Protein AF-A0A316SB29-F1 (afdb_monomer_lite)

Sequence (148 aa):
MVAFRDELINFRDVRRKVSSLDQLFKKCPTCGRERRIPDMADYPFKLRAGSSVVFFCRESCMRKYIAAHPECEKHEPRSKRQTWSEARYKEVALRRARKAKEYIKLQHEGMTTVAIGKMFKITTSAVNKAIERYFEDIALGKIKEEEV

Foldseek 3Di:
DDDDDDDDPPPPDDPDDPPPPVNQWAAAPQPRDIDGDPDPVPQPAWFDDDPDIHGHPDPVSSVVVCVVPVVRVPPDPPVPPDPDPLVVVLVVLLVLLVVLVVLVVVVVVVDDLCRVCVVVVHDSVVNVVSNVVNVVCVVVVSDPPVSD

Secondary structure (DSSP, 8-state):
------------S-------GGGTEEE-TTT--EEE-S-SSS-SSEEEETTEEEE-SSHHHHHHHHHH-GGGTT---GGGS----HHHHHHHHHHHHHHHHHHHHHHHTT--HHHHHHHTT--HHHHHHHHHHHHHHHHTTSS-GGG-

Radius of gyration: 26.35 Å; chains: 1; bounding box: 56×45×67 Å

Structure (mmCIF, N/CA/C/O backbone):
data_AF-A0A316SB29-F1
#
_entry.id   AF-A0A316SB29-F1
#
loop_
_atom_site.group_PDB
_atom_site.id
_atom_site.type_symbol
_atom_site.label_atom_id
_atom_site.label_alt_id
_atom_site.label_comp_id
_atom_site.label_asym_id
_atom_site.label_entity_id
_atom_site.label_seq_id
_atom_site.pdbx_PDB_ins_code
_atom_site.Cartn_x
_atom_site.Cartn_y
_atom_site.Cartn_z
_atom_site.occupancy
_atom_site.B_iso_or_equiv
_atom_site.auth_seq_id
_atom_site.auth_comp_id
_atom_site.auth_asym_id
_atom_site.auth_atom_id
_atom_site.pdbx_PDB_model_num
ATOM 1 N N . MET A 1 1 ? -37.781 28.292 -38.299 1.00 41.47 1 MET A N 1
ATOM 2 C CA . MET A 1 1 ? -38.446 27.179 -37.579 1.00 41.47 1 MET A CA 1
ATOM 3 C C . MET A 1 1 ? -37.429 26.054 -37.503 1.00 41.47 1 MET A C 1
ATOM 5 O O . MET A 1 1 ? -36.829 25.775 -38.523 1.00 41.47 1 MET A O 1
ATOM 9 N N . VAL A 1 2 ? -37.086 25.463 -36.364 1.00 32.84 2 VAL A N 1
ATOM 10 C CA . VAL A 1 2 ? -37.941 25.021 -35.258 1.00 32.84 2 VAL A CA 1
ATOM 11 C C . VAL A 1 2 ? -37.196 25.231 -33.935 1.00 32.84 2 VAL A C 1
ATOM 13 O O . VAL A 1 2 ? -36.030 24.872 -33.810 1.00 32.84 2 VAL A O 1
ATOM 16 N N . ALA A 1 3 ? -37.883 25.835 -32.968 1.00 36.31 3 ALA A N 1
ATOM 17 C CA . ALA A 1 3 ? -37.467 25.876 -31.577 1.00 36.31 3 ALA A CA 1
ATOM 18 C C . ALA A 1 3 ? -37.684 24.490 -30.957 1.00 36.31 3 ALA A C 1
ATOM 20 O O . ALA A 1 3 ? -38.808 23.991 -30.988 1.00 36.31 3 ALA A O 1
ATOM 21 N N . PHE A 1 4 ? -36.645 23.892 -30.376 1.00 34.59 4 PHE A N 1
ATOM 22 C CA . PHE A 1 4 ? -36.824 22.782 -29.446 1.00 34.59 4 PHE A CA 1
ATOM 23 C C . PHE A 1 4 ? -36.683 23.317 -28.026 1.00 34.59 4 PHE A C 1
ATOM 25 O O . PHE A 1 4 ? -35.605 23.706 -27.582 1.00 34.59 4 PHE A O 1
ATOM 32 N N . ARG A 1 5 ? -37.858 23.419 -27.400 1.00 36.75 5 ARG A N 1
ATOM 33 C CA . ARG A 1 5 ? -38.096 23.692 -25.988 1.00 36.75 5 ARG A CA 1
ATOM 34 C C . ARG A 1 5 ? -37.418 22.650 -25.109 1.00 36.75 5 ARG A C 1
ATOM 36 O O . ARG A 1 5 ? -37.292 21.489 -25.486 1.00 36.75 5 ARG A O 1
ATOM 43 N N . ASP A 1 6 ? -37.081 23.129 -23.923 1.00 37.75 6 ASP A N 1
ATOM 44 C CA . ASP A 1 6 ? -36.718 22.408 -22.716 1.00 37.75 6 ASP A CA 1
ATOM 45 C C . ASP A 1 6 ? -37.335 21.011 -22.583 1.00 37.75 6 ASP A C 1
ATOM 47 O O . ASP A 1 6 ? -38.541 20.862 -22.390 1.00 37.75 6 ASP A O 1
ATOM 51 N N . GLU A 1 7 ? -36.469 20.003 -22.519 1.00 36.38 7 GLU A N 1
ATOM 52 C CA . GLU A 1 7 ? -36.685 18.879 -21.619 1.00 36.38 7 GLU A CA 1
ATOM 53 C C . GLU A 1 7 ? -35.553 18.881 -20.591 1.00 36.38 7 GLU A C 1
ATOM 55 O O . GLU A 1 7 ? -34.388 18.599 -20.873 1.00 36.38 7 GLU A O 1
ATOM 60 N N . LEU A 1 8 ? -35.931 19.285 -19.380 1.00 43.44 8 LEU A N 1
ATOM 61 C CA . LEU A 1 8 ? -35.161 19.200 -18.152 1.00 43.44 8 LEU A CA 1
ATOM 62 C C . LEU A 1 8 ? -34.585 17.791 -17.965 1.00 43.44 8 LEU A C 1
ATOM 64 O O . LEU A 1 8 ? -35.234 16.915 -17.396 1.00 43.44 8 LEU A O 1
ATOM 68 N N . ILE A 1 9 ? -33.318 17.595 -18.323 1.00 40.59 9 ILE A N 1
ATOM 69 C CA . ILE A 1 9 ? -32.515 16.561 -17.675 1.00 40.59 9 ILE A CA 1
ATOM 70 C C . ILE A 1 9 ? -31.910 17.206 -16.434 1.00 40.59 9 ILE A C 1
ATOM 72 O O . ILE A 1 9 ? -30.881 17.881 -16.480 1.00 40.59 9 ILE A O 1
ATOM 76 N N . ASN A 1 10 ? -32.589 17.005 -15.305 1.00 34.72 10 ASN A N 1
ATOM 77 C CA . ASN A 1 10 ? -32.031 17.226 -13.979 1.00 34.72 10 ASN A CA 1
ATOM 78 C C . ASN A 1 10 ? -30.798 16.322 -13.806 1.00 34.72 10 ASN A C 1
ATOM 80 O O . ASN A 1 10 ? -30.897 15.208 -13.298 1.00 34.72 10 ASN A O 1
ATOM 84 N N . PHE A 1 11 ? -29.621 16.803 -14.209 1.00 37.66 11 PHE A N 1
ATOM 85 C CA . PHE A 1 11 ? -28.332 16.190 -13.889 1.00 37.66 11 PHE A CA 1
ATOM 86 C C . PHE A 1 11 ? -27.975 16.456 -12.418 1.00 37.66 11 PHE A C 1
ATOM 88 O O . PHE A 1 11 ? -26.977 17.103 -12.099 1.00 37.66 11 PHE A O 1
ATOM 95 N N . ARG A 1 12 ? -28.794 15.951 -11.493 1.00 36.28 12 ARG A N 1
ATOM 96 C CA . ARG A 1 12 ? -28.322 15.650 -10.141 1.00 36.28 12 ARG A CA 1
ATOM 97 C C . ARG A 1 12 ? -27.596 14.305 -10.227 1.00 36.28 12 ARG A C 1
ATOM 99 O O . ARG A 1 12 ? -28.178 13.307 -10.626 1.00 36.28 12 ARG A O 1
ATOM 106 N N . ASP A 1 13 ? -26.305 14.337 -9.906 1.00 37.81 13 ASP A N 1
ATOM 107 C CA . ASP A 1 13 ? -25.414 13.186 -9.699 1.00 37.81 13 ASP A CA 1
ATOM 108 C C . ASP A 1 13 ? -24.795 12.478 -10.908 1.00 37.81 13 ASP A C 1
ATOM 110 O O . ASP A 1 13 ? -24.705 11.254 -10.970 1.00 37.81 13 ASP A O 1
ATOM 114 N N . VAL A 1 14 ? -24.165 13.247 -11.800 1.00 39.34 14 VAL A N 1
ATOM 115 C CA . VAL A 1 14 ? -23.081 12.695 -12.624 1.00 39.34 14 VAL A CA 1
ATOM 116 C C . VAL A 1 14 ? -21.821 13.543 -12.461 1.00 39.34 14 VAL A C 1
ATOM 118 O O . VAL A 1 14 ? -21.515 14.410 -13.272 1.00 39.34 14 VAL A O 1
ATOM 121 N N . ARG A 1 15 ? -21.021 13.246 -11.426 1.00 35.47 15 ARG A N 1
ATOM 122 C CA . ARG A 1 15 ? -19.600 13.648 -11.341 1.00 35.47 15 ARG A CA 1
ATOM 123 C C . ARG A 1 15 ? -18.758 12.926 -12.411 1.00 35.47 15 ARG A C 1
ATOM 125 O O . ARG A 1 15 ? -17.744 12.304 -12.095 1.00 35.47 15 ARG A O 1
ATOM 132 N N . ARG A 1 16 ? -19.150 12.959 -13.687 1.00 44.28 16 ARG A N 1
ATOM 133 C CA . ARG A 1 16 ? -18.247 12.557 -14.772 1.00 44.28 16 ARG A CA 1
ATOM 134 C C . ARG A 1 16 ? -17.347 13.749 -15.044 1.00 44.28 16 ARG A C 1
ATOM 136 O O . ARG A 1 16 ? -17.807 14.790 -15.498 1.00 44.28 16 ARG A O 1
ATOM 143 N N . LYS A 1 17 ? -16.058 13.588 -14.730 1.00 42.72 17 LYS A N 1
ATOM 144 C CA . LYS A 1 17 ? -14.998 14.445 -15.265 1.00 42.72 17 LYS A CA 1
ATOM 145 C C . LYS A 1 17 ? -15.273 14.591 -16.757 1.00 42.72 17 LYS A C 1
ATOM 147 O O . LYS A 1 17 ? -15.325 13.580 -17.451 1.00 42.72 17 LYS A O 1
ATOM 152 N N . VAL A 1 18 ? -15.491 15.816 -17.219 1.00 43.81 18 VAL A N 1
ATOM 153 C CA . VAL A 1 18 ? -15.545 16.124 -18.645 1.00 43.81 18 VAL A CA 1
ATOM 154 C C . VAL A 1 18 ? -14.182 15.720 -19.203 1.00 43.81 18 VAL A C 1
ATOM 156 O O . VAL A 1 18 ? -13.195 16.432 -19.032 1.00 43.81 18 VAL A O 1
ATOM 159 N N . SER A 1 19 ? -14.081 14.515 -19.762 1.00 45.62 19 SER A N 1
ATOM 160 C CA . SER A 1 19 ? -12.923 14.115 -20.548 1.00 45.62 19 SER A CA 1
ATOM 161 C C . SER A 1 19 ? -12.975 14.999 -21.782 1.00 45.62 19 SER A C 1
ATOM 163 O O . SER A 1 19 ? -13.808 14.769 -22.658 1.00 45.62 19 SER A O 1
ATOM 165 N N . SER A 1 20 ? -12.173 16.065 -21.825 1.00 51.16 20 SER A N 1
ATOM 166 C CA . SER A 1 20 ? -12.057 16.862 -23.045 1.00 51.16 20 SER A CA 1
ATOM 167 C C . SER A 1 20 ? -11.738 15.915 -24.205 1.00 51.16 20 SER A C 1
ATOM 169 O O . SER A 1 20 ? -10.990 14.949 -24.032 1.00 51.16 20 SER A O 1
ATOM 171 N N . LEU A 1 21 ? -12.336 16.136 -25.378 1.00 50.03 21 LEU A N 1
ATOM 172 C CA . LEU A 1 21 ? -12.133 15.274 -26.552 1.00 50.03 21 LEU A CA 1
ATOM 173 C C . LEU A 1 21 ? -10.635 15.135 -26.905 1.00 50.03 21 LEU A C 1
ATOM 175 O O . LEU A 1 21 ? -10.211 14.072 -27.357 1.00 50.03 21 LEU A O 1
ATOM 179 N N . ASP A 1 22 ? -9.821 16.139 -26.563 1.00 51.22 22 ASP A N 1
ATOM 180 C CA . ASP A 1 22 ? -8.352 16.137 -26.663 1.00 51.22 22 ASP A CA 1
ATOM 181 C C . ASP A 1 22 ? -7.661 15.040 -25.838 1.00 51.22 22 ASP A C 1
ATOM 183 O O . ASP A 1 22 ? -6.542 14.613 -26.132 1.00 51.22 22 ASP A O 1
ATOM 187 N N . GLN A 1 23 ? -8.304 14.537 -24.783 1.00 56.09 23 GLN A N 1
ATOM 188 C CA . GLN A 1 23 ? -7.751 13.431 -24.009 1.00 56.09 23 GLN A CA 1
ATOM 189 C C . GLN A 1 23 ? -7.847 12.106 -24.767 1.00 56.09 23 GLN A C 1
ATOM 191 O O . GLN A 1 23 ? -7.007 11.243 -24.534 1.00 56.09 23 GLN A O 1
ATOM 196 N N . LEU A 1 24 ? -8.793 11.949 -25.696 1.00 62.72 24 LEU A N 1
ATOM 197 C CA . LEU A 1 24 ? -9.036 10.684 -26.390 1.00 62.72 24 LEU A CA 1
ATOM 198 C C . LEU A 1 24 ? -8.071 10.438 -27.551 1.00 62.72 24 LEU A C 1
ATOM 200 O O . LEU A 1 24 ? -7.756 9.281 -27.827 1.00 62.72 24 LEU A O 1
ATOM 204 N N . PHE A 1 25 ? -7.596 11.490 -28.219 1.00 72.50 25 PHE A N 1
ATOM 205 C CA . PHE A 1 25 ? -6.697 11.365 -29.365 1.00 72.50 25 PHE A CA 1
ATOM 206 C C . PHE A 1 25 ? -5.242 11.515 -28.929 1.00 72.50 25 PHE A C 1
ATOM 208 O O . PHE A 1 25 ? -4.838 12.525 -28.355 1.00 72.50 25 PHE A O 1
ATOM 215 N N . LYS A 1 26 ? -4.438 10.481 -29.182 1.00 82.19 26 LYS A N 1
ATOM 216 C CA . LYS A 1 26 ? -3.000 10.482 -28.906 1.00 82.19 26 LYS A CA 1
ATOM 217 C C . LYS A 1 26 ? -2.228 10.346 -30.205 1.00 82.19 26 LYS A C 1
ATOM 219 O O . LYS A 1 26 ? -2.482 9.440 -31.002 1.00 82.19 26 LYS A O 1
ATOM 224 N N . LYS A 1 27 ? -1.274 11.254 -30.400 1.00 85.19 27 LYS A N 1
ATOM 225 C CA . LYS A 1 27 ? -0.374 11.272 -31.550 1.00 85.19 27 LYS A CA 1
ATOM 226 C C . LYS A 1 27 ? 0.869 10.448 -31.249 1.00 85.19 27 LYS A C 1
ATOM 228 O O . LYS A 1 27 ? 1.514 10.645 -30.222 1.00 85.19 27 LYS A O 1
ATOM 233 N N . CYS A 1 28 ? 1.211 9.531 -32.147 1.00 86.94 28 CYS A N 1
ATOM 234 C CA . CYS A 1 28 ? 2.454 8.781 -32.040 1.00 86.94 28 CYS A CA 1
ATOM 235 C C . CYS A 1 28 ? 3.641 9.682 -32.420 1.00 86.94 28 CYS A C 1
ATOM 237 O O . CYS A 1 28 ? 3.660 10.175 -33.549 1.00 86.94 28 CYS A O 1
ATOM 239 N N . PRO A 1 29 ? 4.658 9.852 -31.557 1.00 84.69 29 PRO A N 1
ATOM 240 C CA . PRO A 1 29 ? 5.793 10.737 -31.844 1.00 84.69 29 PRO A CA 1
ATOM 241 C C . PRO A 1 29 ? 6.670 10.223 -32.994 1.00 84.69 29 PRO A C 1
ATOM 243 O O . PRO A 1 29 ? 7.317 11.007 -33.669 1.00 84.69 29 PRO A O 1
ATOM 246 N N . THR A 1 30 ? 6.676 8.911 -33.250 1.00 86.75 30 THR A N 1
ATOM 247 C CA . THR A 1 30 ? 7.540 8.297 -34.268 1.00 86.75 30 THR A CA 1
ATOM 248 C C . THR A 1 30 ? 6.943 8.354 -35.671 1.00 86.75 30 THR A C 1
ATOM 250 O O . THR A 1 30 ? 7.668 8.511 -36.643 1.00 86.75 30 THR A O 1
ATOM 253 N N . CYS A 1 31 ? 5.627 8.156 -35.802 1.00 86.75 31 CYS A N 1
ATOM 254 C CA . CYS A 1 31 ? 4.965 8.058 -37.111 1.00 86.75 31 CYS A CA 1
ATOM 255 C C . CYS A 1 31 ? 3.926 9.154 -37.367 1.00 86.75 31 CYS A C 1
ATOM 257 O O . CYS A 1 31 ? 3.281 9.139 -38.411 1.00 86.75 31 CYS A O 1
ATOM 259 N N . GLY A 1 32 ? 3.700 10.055 -36.407 1.00 84.25 32 GLY A N 1
ATOM 260 C CA . GLY A 1 32 ? 2.780 11.187 -36.525 1.00 84.25 32 GLY A CA 1
ATOM 261 C C . GLY A 1 32 ? 1.292 10.831 -36.580 1.00 84.25 32 GLY A C 1
ATOM 262 O O . GLY A 1 32 ? 0.467 11.738 -36.580 1.00 84.25 32 GLY A O 1
ATOM 263 N N . ARG A 1 33 ? 0.919 9.544 -36.611 1.00 85.00 33 ARG A N 1
ATOM 264 C CA . ARG A 1 33 ? -0.488 9.120 -36.680 1.00 85.00 33 ARG A CA 1
ATOM 265 C C . ARG A 1 33 ? -1.203 9.350 -35.355 1.00 85.00 33 ARG A C 1
ATOM 267 O O . ARG A 1 33 ? -0.694 8.966 -34.300 1.00 85.00 33 ARG A O 1
ATOM 274 N N . GLU A 1 34 ? -2.405 9.901 -35.441 1.00 84.38 34 GLU A N 1
ATOM 275 C CA . GLU A 1 34 ? -3.318 10.071 -34.316 1.00 84.38 34 GLU A CA 1
ATOM 276 C C . GLU A 1 34 ? -4.246 8.867 -34.195 1.00 84.38 34 GLU A C 1
ATOM 278 O O . GLU A 1 34 ? -4.729 8.317 -35.188 1.00 84.38 34 GLU A O 1
ATOM 283 N N . ARG A 1 35 ? -4.459 8.414 -32.961 1.00 78.56 35 ARG A N 1
ATOM 284 C CA . ARG A 1 35 ? -5.378 7.320 -32.655 1.00 78.56 35 ARG A CA 1
ATOM 285 C C . ARG A 1 35 ? -6.195 7.637 -31.426 1.00 78.56 35 ARG A C 1
ATOM 287 O O . ARG A 1 35 ? -5.709 8.258 -30.483 1.00 78.56 35 ARG A O 1
ATOM 294 N N . ARG A 1 36 ? -7.425 7.134 -31.436 1.00 80.12 36 ARG A N 1
ATOM 295 C CA . ARG A 1 36 ? -8.286 7.149 -30.266 1.00 80.12 36 ARG A CA 1
ATOM 296 C C . ARG A 1 36 ? -7.842 6.052 -29.300 1.00 80.12 36 ARG A C 1
ATOM 298 O O . ARG A 1 36 ? -7.846 4.881 -29.671 1.00 80.12 36 ARG A O 1
ATOM 305 N N . ILE A 1 37 ? -7.467 6.430 -28.083 1.00 78.81 37 ILE A N 1
ATOM 306 C CA . ILE A 1 37 ? -7.127 5.504 -26.997 1.00 78.81 37 ILE A CA 1
ATOM 307 C C . ILE A 1 37 ? -8.210 5.659 -25.923 1.00 78.81 37 ILE A C 1
ATOM 309 O O . ILE A 1 37 ? -8.131 6.590 -25.122 1.00 78.81 37 ILE A O 1
ATOM 313 N N . PRO A 1 38 ? -9.263 4.817 -25.949 1.00 67.31 38 PRO A N 1
ATOM 314 C CA . PRO A 1 38 ? -10.388 4.937 -25.023 1.00 67.31 38 PRO A CA 1
ATOM 315 C C . PRO A 1 38 ? -9.986 4.606 -23.581 1.00 67.31 38 PRO A C 1
ATOM 317 O O . PRO A 1 38 ? -10.471 5.261 -22.665 1.00 67.31 38 PRO A O 1
ATOM 320 N N . ASP A 1 39 ? -9.059 3.660 -23.395 1.00 76.56 39 ASP A N 1
ATOM 321 C CA . ASP A 1 39 ? -8.478 3.330 -22.095 1.00 76.56 39 ASP A CA 1
ATOM 322 C C . ASP A 1 39 ? -6.954 3.510 -22.116 1.00 76.56 39 ASP A C 1
ATOM 324 O O . ASP A 1 39 ? -6.218 2.783 -22.787 1.00 76.56 39 ASP A O 1
ATOM 328 N N . MET A 1 40 ? -6.466 4.513 -21.385 1.00 73.81 40 MET A N 1
ATOM 329 C CA . MET A 1 40 ? -5.031 4.780 -21.265 1.00 73.81 40 MET A CA 1
ATOM 330 C C . MET A 1 40 ? -4.328 3.828 -20.293 1.00 73.81 40 MET A C 1
ATOM 332 O O . MET A 1 40 ? -3.103 3.690 -20.374 1.00 73.81 40 MET A O 1
ATOM 336 N N . ALA A 1 41 ? -5.047 3.219 -19.347 1.00 72.75 41 ALA A N 1
ATOM 337 C CA . ALA A 1 41 ? -4.486 2.324 -18.341 1.00 72.75 41 ALA A CA 1
ATOM 338 C C . ALA A 1 41 ? -4.100 0.973 -18.957 1.00 72.75 41 ALA A C 1
ATOM 340 O O . ALA A 1 41 ? -2.996 0.497 -18.685 1.00 72.75 41 ALA A O 1
ATOM 341 N N . ASP A 1 42 ? -4.909 0.470 -19.885 1.00 71.75 42 ASP A N 1
ATOM 342 C CA . ASP A 1 42 ? -4.698 -0.841 -20.512 1.00 71.75 42 ASP A CA 1
ATOM 343 C C . ASP A 1 42 ? -4.008 -0.781 -21.881 1.00 71.75 42 ASP A C 1
ATOM 345 O O . ASP A 1 42 ? -3.708 -1.809 -22.486 1.00 71.75 42 ASP A O 1
ATOM 349 N N . TYR A 1 43 ? -3.695 0.418 -22.385 1.00 80.44 43 TYR A N 1
ATOM 350 C CA . TYR A 1 43 ? -3.017 0.541 -23.673 1.00 80.44 43 TYR A CA 1
ATOM 351 C C . TYR A 1 43 ? -1.589 -0.045 -23.634 1.00 80.44 43 TYR A C 1
ATOM 353 O O . TYR A 1 43 ? -0.759 0.446 -22.858 1.00 80.44 43 TYR A O 1
ATOM 361 N N . PRO A 1 44 ? -1.257 -1.028 -24.497 1.00 76.62 44 PRO A N 1
ATOM 362 C CA . PRO A 1 44 ? -0.004 -1.781 -24.400 1.00 76.62 44 PRO A CA 1
ATOM 363 C C . PRO A 1 44 ? 1.217 -0.997 -24.892 1.00 76.62 44 PRO A C 1
ATOM 365 O O . PRO A 1 44 ? 2.328 -1.210 -24.418 1.00 76.62 44 PRO A O 1
ATOM 368 N N . PHE A 1 45 ? 1.035 -0.062 -25.830 1.00 85.38 45 PHE A N 1
ATOM 369 C CA . PHE A 1 45 ? 2.141 0.659 -26.465 1.00 85.38 45 PHE A CA 1
ATOM 370 C C . PHE A 1 45 ? 2.300 2.064 -25.879 1.00 85.38 45 PHE A C 1
ATOM 372 O O . PHE A 1 45 ? 2.150 3.065 -26.581 1.00 85.38 45 PHE A O 1
ATOM 379 N N . LYS A 1 46 ? 2.575 2.157 -24.578 1.00 84.69 46 LYS A N 1
ATOM 380 C CA . LYS A 1 46 ? 2.843 3.428 -23.889 1.00 84.69 46 LYS A CA 1
ATOM 381 C C . LYS A 1 46 ? 4.173 3.384 -23.144 1.00 84.69 46 LYS A C 1
ATOM 383 O O . LYS A 1 46 ? 4.544 2.357 -22.588 1.00 84.69 46 LYS A O 1
ATOM 388 N N . LEU A 1 47 ? 4.859 4.519 -23.096 1.00 83.06 47 LEU A N 1
ATOM 389 C CA . LEU A 1 47 ? 6.113 4.706 -22.368 1.00 83.06 47 LEU A CA 1
ATOM 390 C C . LEU A 1 47 ? 6.000 5.956 -21.502 1.00 83.06 47 LEU A C 1
ATOM 392 O O . LEU A 1 47 ? 5.409 6.954 -21.915 1.00 83.06 47 LEU A O 1
ATOM 396 N N . ARG A 1 48 ? 6.566 5.924 -20.297 1.00 77.38 48 ARG A N 1
ATOM 397 C CA . ARG A 1 48 ? 6.696 7.127 -19.472 1.00 77.38 48 ARG A CA 1
ATOM 398 C C . ARG A 1 48 ? 8.024 7.802 -19.806 1.00 77.38 48 ARG A C 1
ATOM 400 O O . ARG A 1 48 ? 9.061 7.171 -19.670 1.00 77.38 48 ARG A O 1
ATOM 407 N N . ALA A 1 49 ? 7.969 9.066 -20.208 1.00 75.81 49 ALA A N 1
ATOM 408 C CA . ALA A 1 49 ? 9.124 9.928 -20.425 1.00 75.81 49 ALA A CA 1
ATOM 409 C C . ALA A 1 49 ? 9.055 11.068 -19.395 1.00 75.81 49 ALA A C 1
ATOM 411 O O . ALA A 1 49 ? 8.300 12.032 -19.558 1.00 75.81 49 ALA A O 1
ATOM 412 N N . GLY A 1 50 ? 9.754 10.912 -18.266 1.00 72.94 50 GLY A N 1
ATOM 413 C CA . GLY A 1 50 ? 9.685 11.857 -17.149 1.00 72.94 50 GLY A CA 1
ATOM 414 C C . GLY A 1 50 ? 8.285 11.940 -16.522 1.00 72.94 50 GLY A C 1
ATOM 415 O O . GLY A 1 50 ? 7.763 10.954 -15.994 1.00 72.94 50 GLY A O 1
ATOM 416 N N . SER A 1 51 ? 7.677 13.131 -16.558 1.00 71.19 51 SER A N 1
ATOM 417 C CA . SER A 1 51 ? 6.320 13.390 -16.046 1.00 71.19 51 SER A CA 1
ATOM 418 C C . SER A 1 51 ? 5.208 13.043 -17.043 1.00 71.19 51 SER A C 1
ATOM 420 O O . SER A 1 51 ? 4.046 12.946 -16.644 1.00 71.19 51 SER A O 1
ATOM 422 N N . SER A 1 52 ? 5.548 12.822 -18.316 1.00 76.94 52 SER A N 1
ATOM 423 C CA . SER A 1 52 ? 4.585 12.618 -19.401 1.00 76.94 52 SER A CA 1
ATOM 424 C C . SER A 1 52 ? 4.504 11.154 -19.835 1.00 76.94 52 SER A C 1
ATOM 426 O O . SER A 1 52 ? 5.471 10.396 -19.736 1.00 76.94 52 SER A O 1
ATOM 428 N N . VAL A 1 53 ? 3.330 10.737 -20.317 1.00 82.12 53 VAL A N 1
ATOM 429 C CA . VAL A 1 53 ? 3.121 9.414 -20.926 1.00 82.12 53 VAL A CA 1
ATOM 430 C C . VAL A 1 53 ? 2.978 9.590 -22.429 1.00 82.12 53 VAL A C 1
ATOM 432 O O . VAL A 1 53 ? 2.108 10.321 -22.900 1.00 82.12 53 VAL A O 1
ATOM 435 N N . VAL A 1 54 ? 3.841 8.905 -23.164 1.00 85.75 54 VAL A N 1
ATOM 436 C CA . VAL A 1 54 ? 3.912 8.914 -24.619 1.00 85.75 54 VAL A CA 1
ATOM 437 C C . VAL A 1 54 ? 3.258 7.640 -25.141 1.00 85.75 54 VAL A C 1
ATOM 439 O O . VAL A 1 54 ? 3.523 6.549 -24.636 1.00 85.75 54 VAL A O 1
ATOM 442 N N . PHE A 1 55 ? 2.398 7.771 -26.148 1.00 87.31 55 PHE A N 1
ATOM 443 C CA . PHE A 1 55 ? 1.650 6.655 -26.726 1.00 87.31 55 PHE A CA 1
ATOM 444 C C . PHE A 1 55 ? 2.134 6.373 -28.148 1.00 87.31 55 PHE A C 1
ATOM 446 O O . PHE A 1 55 ? 2.361 7.290 -28.937 1.00 87.31 55 PHE A O 1
ATOM 453 N N . PHE A 1 56 ? 2.265 5.097 -28.498 1.00 88.00 56 PHE A N 1
ATOM 454 C CA . PHE A 1 56 ? 2.777 4.654 -29.790 1.00 88.00 56 PHE A CA 1
ATOM 455 C C . PHE A 1 56 ? 1.719 3.901 -30.577 1.00 88.00 56 PHE A C 1
ATOM 457 O O . PHE A 1 56 ? 0.883 3.202 -30.022 1.00 88.00 56 PHE A O 1
ATOM 464 N N . CYS A 1 57 ? 1.773 4.011 -31.901 1.00 85.50 57 CYS A N 1
ATOM 465 C CA . CYS A 1 57 ? 0.841 3.320 -32.792 1.00 85.50 57 CYS A CA 1
ATOM 466 C C . CYS A 1 57 ? 1.090 1.800 -32.836 1.00 85.50 57 CYS A C 1
ATOM 468 O O . CYS A 1 57 ? 0.150 1.020 -32.982 1.00 85.50 57 CYS A O 1
ATOM 470 N N . ARG A 1 58 ? 2.365 1.396 -32.757 1.00 85.50 58 ARG A N 1
ATOM 471 C CA . ARG A 1 58 ? 2.850 0.014 -32.876 1.00 85.50 58 ARG A CA 1
ATOM 472 C C . ARG A 1 58 ? 4.113 -0.159 -32.040 1.00 85.50 58 ARG A C 1
ATOM 474 O O . ARG A 1 58 ? 4.838 0.813 -31.816 1.00 85.50 58 ARG A O 1
ATOM 481 N N . GLU A 1 59 ? 4.435 -1.398 -31.697 1.00 82.56 59 GLU A N 1
ATOM 482 C CA . GLU A 1 59 ? 5.661 -1.748 -30.973 1.00 82.56 59 GLU A CA 1
ATOM 483 C C . GLU A 1 59 ? 6.937 -1.272 -31.690 1.00 82.56 59 GLU A C 1
ATOM 485 O O . GLU A 1 59 ? 7.846 -0.734 -31.064 1.00 82.56 59 GLU A O 1
ATOM 490 N N . SER A 1 60 ? 6.986 -1.361 -33.023 1.00 87.06 60 SER A N 1
ATOM 491 C CA . SER A 1 60 ? 8.135 -0.882 -33.804 1.00 87.06 60 SER A CA 1
ATOM 492 C C . SER A 1 60 ? 8.387 0.623 -33.652 1.00 87.06 60 SER A C 1
ATOM 494 O O . SER A 1 60 ? 9.535 1.060 -33.694 1.00 87.06 60 SER A O 1
ATOM 496 N N . CYS A 1 61 ? 7.336 1.423 -33.440 1.00 86.12 61 CYS A N 1
ATOM 497 C CA . CYS A 1 61 ? 7.469 2.856 -33.174 1.00 86.12 61 CYS A CA 1
ATOM 498 C C . CYS A 1 61 ? 8.051 3.101 -31.779 1.00 86.12 61 CYS A C 1
ATOM 500 O O . CYS A 1 61 ? 8.940 3.931 -31.623 1.00 86.12 61 CYS A O 1
ATOM 502 N N . MET A 1 62 ? 7.585 2.333 -30.791 1.00 85.50 62 MET A N 1
ATOM 503 C CA . MET A 1 62 ? 8.087 2.386 -29.420 1.00 85.50 62 MET A CA 1
ATOM 504 C C . MET A 1 62 ? 9.573 2.014 -29.352 1.00 85.50 62 MET A C 1
ATOM 506 O O . MET A 1 62 ? 10.352 2.762 -28.775 1.00 85.50 62 MET A O 1
ATOM 510 N N . ARG A 1 63 ? 9.996 0.926 -30.012 1.00 84.19 63 ARG A N 1
ATOM 511 C CA . ARG A 1 63 ? 11.412 0.508 -30.054 1.00 84.19 63 ARG A CA 1
ATOM 512 C C . ARG A 1 63 ? 12.315 1.562 -30.702 1.00 84.19 63 ARG A C 1
ATOM 514 O O . ARG A 1 63 ? 13.363 1.879 -30.153 1.00 84.19 63 ARG A O 1
ATOM 521 N N . LYS A 1 64 ? 11.887 2.154 -31.827 1.00 87.69 64 LYS A N 1
ATOM 522 C CA . LYS A 1 64 ? 12.614 3.262 -32.478 1.00 87.69 64 LYS A CA 1
ATOM 523 C C . LYS A 1 64 ? 12.735 4.484 -31.569 1.00 87.69 64 LYS A C 1
ATOM 525 O O . LYS A 1 64 ? 13.773 5.131 -31.558 1.00 87.69 64 LYS A O 1
ATOM 530 N N . TYR A 1 65 ? 11.680 4.790 -30.818 1.00 86.31 65 TYR A N 1
ATOM 531 C CA . TYR A 1 65 ? 11.679 5.909 -29.884 1.00 86.31 65 TYR A CA 1
ATOM 532 C C . TYR A 1 65 ? 12.615 5.669 -28.696 1.00 86.31 65 TYR A C 1
ATOM 534 O O . TYR A 1 65 ? 13.364 6.566 -28.342 1.00 86.31 65 TYR A O 1
ATOM 542 N N . ILE A 1 66 ? 12.627 4.461 -28.123 1.00 84.69 66 ILE A N 1
ATOM 543 C CA . ILE A 1 66 ? 13.551 4.091 -27.037 1.00 84.69 66 ILE A CA 1
ATOM 544 C C . ILE A 1 66 ? 15.006 4.155 -27.514 1.00 84.69 66 ILE A C 1
ATOM 546 O O . ILE A 1 66 ? 15.843 4.718 -26.821 1.00 84.69 66 ILE A O 1
ATOM 550 N N . ALA A 1 67 ? 15.297 3.659 -28.721 1.00 84.88 67 ALA A N 1
ATOM 551 C CA . ALA A 1 67 ? 16.640 3.735 -29.298 1.00 84.88 67 ALA A CA 1
ATOM 552 C C . ALA A 1 67 ? 17.120 5.183 -29.521 1.00 84.88 67 ALA A C 1
ATOM 554 O O . ALA A 1 67 ? 18.310 5.456 -29.401 1.00 84.88 67 ALA A O 1
ATOM 555 N N . ALA A 1 68 ? 16.205 6.107 -29.838 1.00 85.06 68 ALA A N 1
ATOM 556 C CA . ALA A 1 68 ? 16.509 7.532 -29.985 1.00 85.06 68 ALA A CA 1
ATOM 557 C C . ALA A 1 68 ? 16.568 8.288 -28.642 1.00 85.06 68 ALA A C 1
ATOM 559 O O . ALA A 1 68 ? 17.218 9.326 -28.564 1.00 85.06 68 ALA A O 1
ATOM 560 N N . HIS A 1 69 ? 15.902 7.768 -27.606 1.00 81.69 69 HIS A N 1
ATOM 561 C CA . HIS A 1 69 ? 15.766 8.369 -26.277 1.00 81.69 69 HIS A CA 1
ATOM 562 C C . HIS A 1 69 ? 16.117 7.357 -25.169 1.00 81.69 69 HIS A C 1
ATOM 564 O O . HIS A 1 69 ? 15.225 6.916 -24.426 1.00 81.69 69 HIS A O 1
ATOM 570 N N . PRO A 1 70 ? 17.399 6.963 -25.035 1.00 75.50 70 PRO A N 1
ATOM 571 C CA . PRO A 1 70 ? 17.843 5.971 -24.050 1.00 75.50 70 PRO A CA 1
ATOM 572 C C . PRO A 1 70 ? 17.581 6.396 -22.592 1.00 75.50 70 PRO A C 1
ATOM 574 O O . PRO A 1 70 ? 17.483 5.558 -21.696 1.00 75.50 70 PRO A O 1
ATOM 577 N N . GLU A 1 71 ? 17.387 7.690 -22.325 1.00 71.81 71 GLU A N 1
ATOM 578 C CA . GLU A 1 71 ? 16.935 8.212 -21.032 1.00 71.81 71 GLU A CA 1
ATOM 579 C C . GLU A 1 71 ? 15.574 7.647 -20.588 1.00 71.81 71 GLU A C 1
ATOM 581 O O . GLU A 1 71 ? 15.309 7.546 -19.388 1.00 71.81 71 GLU A O 1
ATOM 586 N N . CYS A 1 72 ? 14.727 7.228 -21.534 1.00 68.69 72 CYS A N 1
ATOM 587 C CA . CYS A 1 72 ? 13.404 6.676 -21.251 1.00 68.69 72 CYS A CA 1
ATOM 588 C C . CYS A 1 72 ? 13.434 5.186 -20.864 1.00 68.69 72 CYS A C 1
ATOM 590 O O . CYS A 1 72 ? 12.471 4.695 -20.274 1.00 68.69 72 CYS A O 1
ATOM 592 N N . GLU A 1 73 ? 14.522 4.467 -21.160 1.00 62.22 73 GLU A N 1
ATOM 593 C CA . GLU A 1 73 ? 14.685 3.042 -20.830 1.00 62.22 73 GLU A CA 1
ATOM 594 C C . GLU A 1 73 ? 14.855 2.818 -19.316 1.00 62.22 73 GLU A C 1
ATOM 596 O O . GLU A 1 73 ? 14.444 1.796 -18.770 1.00 62.22 73 GLU A O 1
ATOM 601 N N . LYS A 1 74 ? 15.364 3.827 -18.596 1.00 56.56 74 LYS A N 1
ATOM 602 C CA . LYS A 1 74 ? 15.635 3.775 -17.148 1.00 56.56 74 LYS A CA 1
ATOM 603 C C . LYS A 1 74 ? 14.399 3.913 -16.253 1.00 56.56 74 LYS A C 1
ATOM 605 O O . LYS A 1 74 ? 14.526 3.920 -15.027 1.00 56.56 74 LYS A O 1
ATOM 610 N N . HIS A 1 75 ? 13.196 4.036 -16.812 1.00 50.72 75 HIS A N 1
ATOM 611 C CA . HIS A 1 75 ? 11.974 4.089 -16.013 1.00 50.72 75 HIS A CA 1
ATOM 612 C C . HIS A 1 75 ? 11.522 2.683 -15.609 1.00 50.72 75 HIS A C 1
ATOM 614 O O . HIS A 1 75 ? 10.536 2.153 -16.119 1.00 50.72 75 HIS A O 1
ATOM 620 N N . GLU A 1 76 ? 12.229 2.097 -14.639 1.00 49.09 76 GLU A N 1
ATOM 621 C CA . GLU A 1 76 ? 11.763 0.902 -13.940 1.00 49.09 76 GLU A CA 1
ATOM 622 C C . GLU A 1 76 ? 10.310 1.092 -13.464 1.00 49.09 76 GLU A C 1
ATOM 624 O O . GLU A 1 76 ? 9.938 2.172 -12.972 1.00 49.09 76 GLU A O 1
ATOM 629 N N . PRO A 1 77 ? 9.457 0.058 -13.582 1.00 45.09 77 PRO A N 1
ATOM 630 C CA . PRO A 1 77 ? 8.093 0.131 -13.097 1.00 45.09 77 PRO A CA 1
ATOM 631 C C . PRO A 1 77 ? 8.099 0.490 -11.609 1.00 45.09 77 PRO A C 1
ATOM 633 O O . PRO A 1 77 ? 8.771 -0.134 -10.788 1.00 45.09 77 PRO A O 1
ATOM 636 N N . ARG A 1 78 ? 7.296 1.497 -11.242 1.00 48.12 78 ARG A N 1
ATOM 637 C CA . ARG A 1 78 ? 7.166 2.006 -9.862 1.00 48.12 78 ARG A CA 1
ATOM 638 C C . ARG A 1 78 ? 6.791 0.907 -8.848 1.00 48.12 78 ARG A C 1
ATOM 640 O O . ARG A 1 78 ? 6.938 1.133 -7.652 1.00 48.12 78 ARG A O 1
ATOM 647 N N . SER A 1 79 ? 6.324 -0.254 -9.320 1.00 45.50 79 SER A N 1
ATOM 648 C CA . SER A 1 79 ? 5.978 -1.434 -8.524 1.00 45.50 79 SER A CA 1
ATOM 649 C C . SER A 1 79 ? 7.178 -2.217 -7.981 1.00 45.50 79 SER A C 1
ATOM 651 O O . SER A 1 79 ? 6.987 -2.999 -7.058 1.00 45.50 79 SER A O 1
ATOM 653 N N . LYS A 1 80 ? 8.405 -1.994 -8.475 1.00 46.09 80 LYS A N 1
ATOM 654 C CA . LYS A 1 80 ? 9.627 -2.611 -7.920 1.00 46.09 80 LYS A CA 1
ATOM 655 C C . LYS A 1 80 ? 10.401 -1.691 -6.971 1.00 46.09 80 LYS A C 1
ATOM 657 O O . LYS A 1 80 ? 11.576 -1.920 -6.697 1.00 46.09 80 LYS A O 1
ATOM 662 N N . ARG A 1 81 ? 9.770 -0.638 -6.433 1.00 46.81 81 ARG A N 1
ATOM 663 C CA . ARG A 1 81 ? 10.421 0.192 -5.411 1.00 46.81 81 ARG A CA 1
ATOM 664 C C . ARG A 1 81 ? 10.492 -0.564 -4.086 1.00 46.81 81 ARG A C 1
ATOM 666 O O . ARG A 1 81 ? 9.537 -0.577 -3.319 1.00 46.81 81 ARG A O 1
ATOM 673 N N . GLN A 1 82 ? 11.696 -1.089 -3.866 1.00 48.25 82 GLN A N 1
ATOM 674 C CA . GLN A 1 82 ? 12.246 -1.712 -2.670 1.00 48.25 82 GLN A CA 1
ATOM 675 C C . GLN A 1 82 ? 11.820 -3.167 -2.440 1.00 48.25 82 GLN A C 1
ATOM 677 O O . GLN A 1 82 ? 10.913 -3.451 -1.667 1.00 48.25 82 GLN A O 1
ATOM 682 N N . THR A 1 83 ? 12.572 -4.101 -3.026 1.00 52.81 83 THR A N 1
ATOM 683 C CA . THR A 1 83 ? 12.782 -5.422 -2.421 1.00 52.81 83 THR A CA 1
ATOM 684 C C . THR A 1 83 ? 13.546 -5.207 -1.115 1.00 52.81 83 THR A C 1
ATOM 686 O O . THR A 1 83 ? 14.777 -5.181 -1.091 1.00 52.81 83 THR A O 1
ATOM 689 N N . TRP A 1 84 ? 12.831 -4.929 -0.025 1.00 57.09 84 TRP A N 1
ATOM 690 C CA . TRP A 1 84 ? 13.445 -5.021 1.295 1.00 57.09 84 TRP A CA 1
ATOM 691 C C . TRP A 1 84 ? 13.915 -6.458 1.504 1.00 57.09 84 TRP A C 1
ATOM 693 O O . TRP A 1 84 ? 13.279 -7.397 1.029 1.00 57.09 84 TRP A O 1
ATOM 703 N N . SER A 1 85 ? 15.041 -6.631 2.194 1.00 65.75 85 SER A N 1
ATOM 704 C CA . SER A 1 85 ? 15.415 -7.958 2.671 1.00 65.75 85 SER A CA 1
ATOM 705 C C . SER A 1 85 ? 14.270 -8.518 3.518 1.00 65.75 85 SER A C 1
ATOM 707 O O . SER A 1 85 ? 13.575 -7.764 4.210 1.00 65.75 85 SER A O 1
ATOM 709 N N . GLU A 1 86 ? 14.069 -9.834 3.484 1.00 70.38 86 GLU A N 1
ATOM 710 C CA . GLU A 1 86 ? 13.052 -10.516 4.299 1.00 70.38 86 GLU A CA 1
ATOM 711 C C . GLU A 1 86 ? 13.155 -10.117 5.780 1.00 70.38 86 GLU A C 1
ATOM 713 O O . GLU A 1 86 ? 12.143 -9.877 6.439 1.00 70.38 86 GLU A O 1
ATOM 718 N N . ALA A 1 87 ? 14.382 -9.902 6.266 1.00 71.50 87 ALA A N 1
ATOM 719 C CA . ALA A 1 87 ? 14.669 -9.393 7.604 1.00 71.50 87 ALA A CA 1
ATOM 720 C C . ALA A 1 87 ? 13.993 -8.042 7.902 1.00 71.50 87 ALA A C 1
ATOM 722 O O . ALA A 1 87 ? 13.394 -7.862 8.963 1.00 71.50 87 ALA A O 1
ATOM 723 N N . ARG A 1 88 ? 14.028 -7.092 6.962 1.00 76.06 88 ARG A N 1
ATOM 724 C CA . ARG A 1 88 ? 13.414 -5.770 7.145 1.00 76.06 88 ARG A CA 1
ATOM 725 C C . ARG A 1 88 ? 11.890 -5.831 7.035 1.00 76.06 88 ARG A C 1
ATOM 727 O O . ARG A 1 88 ? 11.204 -5.097 7.747 1.00 76.06 88 ARG A O 1
ATOM 734 N N . TYR A 1 89 ? 11.341 -6.717 6.200 1.00 76.62 89 TYR A N 1
ATOM 735 C CA . TYR A 1 89 ? 9.899 -6.991 6.207 1.00 76.62 89 TYR A CA 1
ATOM 736 C C . TYR A 1 89 ? 9.445 -7.571 7.549 1.00 76.62 89 TYR A C 1
ATOM 738 O O . TYR A 1 89 ? 8.460 -7.078 8.106 1.00 76.62 89 TYR A O 1
ATOM 746 N N . LYS A 1 90 ? 10.193 -8.537 8.102 1.00 79.06 90 LYS A N 1
ATOM 747 C CA . LYS A 1 90 ? 9.923 -9.119 9.424 1.00 79.06 90 LYS A CA 1
ATOM 748 C C . LYS A 1 90 ? 9.989 -8.060 10.526 1.00 79.06 90 LYS A C 1
ATOM 750 O O . LYS A 1 90 ? 9.065 -7.959 11.326 1.00 79.06 90 LYS A O 1
ATOM 755 N N . GLU A 1 91 ? 11.004 -7.196 10.528 1.00 82.94 91 GLU A N 1
ATOM 756 C CA . GLU A 1 91 ? 11.129 -6.115 11.519 1.00 82.94 91 GLU A CA 1
ATOM 757 C C . GLU A 1 91 ? 9.931 -5.146 11.485 1.00 82.94 91 GLU A C 1
ATOM 759 O O . GLU A 1 91 ? 9.390 -4.746 12.522 1.00 82.94 91 GLU A O 1
ATOM 764 N N . VAL A 1 92 ? 9.478 -4.777 10.285 1.00 81.75 92 VAL A N 1
ATOM 765 C CA . VAL A 1 92 ? 8.331 -3.876 10.105 1.00 81.75 92 VAL A CA 1
ATOM 766 C C . VAL A 1 92 ? 7.028 -4.546 10.534 1.00 81.75 92 VAL A C 1
ATOM 768 O O . VAL A 1 92 ? 6.188 -3.883 11.149 1.00 81.75 92 VAL A O 1
ATOM 771 N N . ALA A 1 93 ? 6.867 -5.838 10.247 1.00 80.50 93 ALA A N 1
ATOM 772 C CA . ALA A 1 93 ? 5.732 -6.635 10.698 1.00 80.50 93 ALA A CA 1
ATOM 773 C C . ALA A 1 93 ? 5.693 -6.713 12.237 1.00 80.50 93 ALA A C 1
ATOM 775 O O . ALA A 1 93 ? 4.697 -6.316 12.841 1.00 80.50 93 ALA A O 1
ATOM 776 N N . LEU A 1 94 ? 6.816 -7.043 12.887 1.00 85.31 94 LEU A N 1
ATOM 777 C CA . LEU A 1 94 ? 6.950 -7.065 14.353 1.00 85.31 94 LEU A CA 1
ATOM 778 C C . LEU A 1 94 ? 6.653 -5.702 14.998 1.00 85.31 94 LEU A C 1
ATOM 780 O O . LEU A 1 94 ? 5.993 -5.610 16.033 1.00 85.31 94 LEU A O 1
ATOM 784 N N . ARG A 1 95 ? 7.113 -4.600 14.391 1.00 86.25 95 ARG A N 1
ATOM 785 C CA . ARG A 1 95 ? 6.825 -3.245 14.892 1.00 86.25 95 ARG A CA 1
ATOM 786 C C . ARG A 1 95 ? 5.331 -2.914 14.837 1.00 86.25 95 ARG A C 1
ATOM 788 O O . ARG A 1 95 ? 4.830 -2.226 15.724 1.00 86.25 95 ARG A O 1
ATOM 795 N N . ARG A 1 96 ? 4.627 -3.367 13.798 1.00 84.00 96 ARG A N 1
ATOM 796 C CA . ARG A 1 96 ? 3.171 -3.187 13.671 1.00 84.00 96 ARG A CA 1
ATOM 797 C C . ARG A 1 96 ? 2.420 -4.072 14.657 1.00 84.00 96 ARG A C 1
ATOM 799 O O . ARG A 1 96 ? 1.513 -3.573 15.314 1.00 84.00 96 ARG A O 1
ATOM 806 N N . ALA A 1 97 ? 2.846 -5.323 14.802 1.00 87.44 97 ALA A N 1
ATOM 807 C CA . ALA A 1 97 ? 2.251 -6.284 15.718 1.00 87.44 97 ALA A CA 1
ATOM 808 C C . ALA A 1 97 ? 2.293 -5.797 17.176 1.00 87.44 97 ALA A C 1
ATOM 810 O O . ALA A 1 97 ? 1.277 -5.847 17.861 1.00 87.44 97 ALA A O 1
ATOM 811 N N . ARG A 1 98 ? 3.411 -5.199 17.616 1.00 88.31 98 ARG A N 1
ATOM 812 C CA . ARG A 1 98 ? 3.520 -4.593 18.958 1.00 88.31 98 ARG A CA 1
ATOM 813 C C . ARG A 1 98 ? 2.469 -3.511 19.214 1.00 88.31 98 ARG A C 1
ATOM 815 O O . ARG A 1 98 ? 1.818 -3.517 20.252 1.00 88.31 98 ARG A O 1
ATOM 822 N N . LYS A 1 99 ? 2.249 -2.617 18.243 1.00 87.69 99 LYS A N 1
ATOM 823 C CA . LYS A 1 99 ? 1.208 -1.578 18.345 1.00 87.69 99 LYS A CA 1
ATOM 824 C C . LYS A 1 99 ? -0.200 -2.169 18.346 1.00 87.69 99 LYS A C 1
ATOM 826 O O . LYS A 1 99 ? -1.062 -1.695 19.074 1.00 87.69 99 LYS A O 1
ATOM 831 N N . ALA A 1 100 ? -0.436 -3.198 17.535 1.00 89.88 100 ALA A N 1
ATOM 832 C CA . ALA A 1 100 ? -1.727 -3.871 17.490 1.00 89.88 100 ALA A CA 1
ATOM 833 C C . ALA A 1 100 ? -2.051 -4.571 18.819 1.00 89.88 100 ALA A C 1
ATOM 835 O O . ALA A 1 100 ? -3.165 -4.411 19.309 1.00 89.88 100 ALA A O 1
ATOM 836 N N . LYS A 1 101 ? -1.077 -5.250 19.451 1.00 90.50 101 LYS A N 1
ATOM 837 C CA . LYS A 1 101 ? -1.241 -5.828 20.798 1.00 90.50 101 LYS A CA 1
ATOM 838 C C . LYS A 1 101 ? -1.637 -4.774 21.831 1.00 90.50 101 LYS A C 1
ATOM 840 O O . LYS A 1 101 ? -2.524 -5.022 22.641 1.00 90.50 101 LYS A O 1
ATOM 845 N N . GLU A 1 102 ? -1.028 -3.591 21.782 1.00 91.31 102 GLU A N 1
ATOM 846 C CA . GLU A 1 102 ? -1.379 -2.481 22.675 1.00 91.31 102 GLU A CA 1
ATOM 847 C C . GLU A 1 102 ? -2.837 -2.032 22.475 1.00 91.31 102 GLU A C 1
ATOM 849 O O . GLU A 1 102 ? -3.573 -1.866 23.445 1.00 91.31 102 GLU A O 1
ATOM 854 N N . TYR A 1 103 ? -3.300 -1.923 21.224 1.00 92.19 103 TYR A N 1
ATOM 855 C CA . TYR A 1 103 ? -4.699 -1.587 20.928 1.00 92.19 103 TYR A CA 1
ATOM 856 C C . TYR A 1 103 ? -5.674 -2.673 21.390 1.00 92.19 103 TYR A C 1
ATOM 858 O O . TYR A 1 103 ? -6.713 -2.347 21.958 1.00 92.19 103 TYR A O 1
ATOM 866 N N . ILE A 1 104 ? -5.334 -3.947 21.182 1.00 90.75 104 ILE A N 1
ATOM 867 C CA . ILE A 1 104 ? -6.141 -5.095 21.618 1.00 90.75 104 ILE A CA 1
ATOM 868 C C . ILE A 1 104 ? -6.249 -5.117 23.146 1.00 90.75 104 ILE A C 1
ATOM 870 O O . ILE A 1 104 ? -7.340 -5.284 23.684 1.00 90.75 104 ILE A O 1
ATOM 874 N N . LYS A 1 105 ? -5.146 -4.865 23.860 1.00 93.56 105 LYS A N 1
ATOM 875 C CA . LYS A 1 105 ? -5.154 -4.775 25.325 1.00 93.56 105 LYS A CA 1
ATOM 876 C C . LYS A 1 105 ? -6.110 -3.684 25.817 1.00 93.56 105 LYS A C 1
ATOM 878 O O . LYS A 1 105 ? -6.957 -3.955 26.659 1.00 93.56 105 LYS A O 1
ATOM 883 N N . LEU A 1 106 ? -6.037 -2.487 25.234 1.00 91.62 106 LEU A N 1
ATOM 884 C CA . LEU A 1 106 ? -6.927 -1.372 25.581 1.00 91.62 106 LEU A CA 1
ATOM 885 C C . LEU A 1 106 ? -8.400 -1.671 25.251 1.00 91.62 106 LEU A C 1
ATOM 887 O O . LEU A 1 106 ? -9.294 -1.219 25.964 1.00 91.62 106 LEU A O 1
ATOM 891 N N . GLN A 1 107 ? -8.669 -2.449 24.197 1.00 90.12 107 GLN A N 1
ATOM 892 C CA . GLN A 1 107 ? -10.021 -2.938 23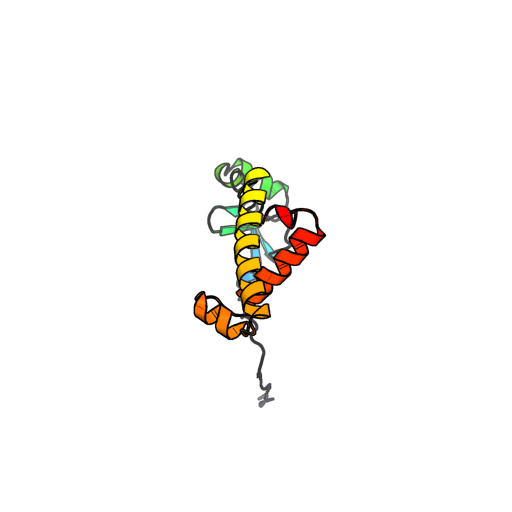.907 1.00 90.12 107 GLN A CA 1
ATOM 893 C C . GLN A 1 107 ? -10.517 -3.923 24.969 1.00 90.12 107 GLN A C 1
ATOM 895 O O . GLN A 1 107 ? -11.666 -3.814 25.392 1.00 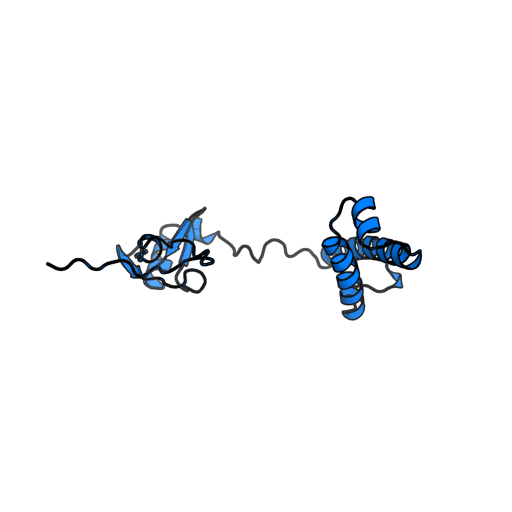90.12 107 GLN A O 1
ATOM 900 N N . HIS A 1 108 ? -9.668 -4.848 25.431 1.00 90.75 108 HIS A N 1
ATOM 901 C CA . HIS A 1 108 ? -10.009 -5.764 26.527 1.00 90.75 108 HIS A CA 1
ATOM 902 C C . HIS A 1 108 ? -10.240 -5.031 27.854 1.00 90.75 108 HIS A C 1
ATOM 904 O O . HIS A 1 108 ? -11.086 -5.448 28.639 1.00 90.75 108 HIS A O 1
ATOM 910 N N . GLU A 1 109 ? -9.554 -3.908 28.075 1.00 92.69 109 GLU A N 1
ATOM 911 C CA . GLU A 1 109 ? -9.793 -2.989 29.198 1.00 92.69 109 GLU A CA 1
ATOM 912 C C . GLU A 1 109 ? -11.093 -2.165 29.042 1.00 92.69 109 GLU A C 1
ATOM 914 O O . GLU A 1 109 ? -11.448 -1.386 29.924 1.00 92.69 109 GLU A O 1
ATOM 919 N N . GLY A 1 110 ? -11.831 -2.341 27.939 1.00 91.06 110 GLY A N 1
ATOM 920 C CA . GLY A 1 110 ? -13.137 -1.725 27.700 1.00 91.06 110 GLY A CA 1
ATOM 921 C C . GLY A 1 110 ? -13.097 -0.407 26.922 1.00 91.06 110 GLY A C 1
ATOM 922 O O . GLY A 1 110 ? -14.135 0.243 26.769 1.00 91.06 110 GLY A O 1
ATOM 923 N N . MET A 1 111 ? -11.940 0.016 26.396 1.00 91.00 111 MET A N 1
ATOM 924 C CA . MET A 1 111 ? -11.881 1.219 25.564 1.00 91.00 111 MET A CA 1
ATOM 925 C C . MET A 1 111 ? -12.461 0.980 24.171 1.00 91.00 111 MET A C 1
ATOM 927 O O . MET A 1 111 ? -12.153 0.010 23.479 1.00 91.00 111 MET A O 1
ATOM 931 N N . THR A 1 112 ? -13.243 1.948 23.695 1.00 91.81 112 THR A N 1
ATOM 932 C CA . THR A 1 112 ? -13.718 1.945 22.309 1.00 91.81 112 THR A CA 1
ATOM 933 C C . THR A 1 112 ? -12.583 2.268 21.336 1.00 91.81 112 THR A C 1
ATOM 935 O O . THR A 1 112 ? -11.668 3.041 21.633 1.00 91.81 112 THR A O 1
ATOM 938 N N . THR A 1 113 ? -12.678 1.757 20.109 1.00 88.44 113 THR A N 1
ATOM 939 C CA . THR A 1 113 ? -11.727 2.056 19.018 1.00 88.44 113 THR A CA 1
ATOM 940 C C . THR A 1 113 ? -11.604 3.551 18.725 1.00 88.44 113 THR A C 1
ATOM 942 O O . THR A 1 113 ? -10.543 4.027 18.320 1.00 88.44 113 THR A O 1
ATOM 945 N N . VAL A 1 114 ? -12.675 4.315 18.957 1.00 91.88 114 VAL A N 1
ATOM 946 C CA . VAL A 1 114 ? -12.690 5.777 18.833 1.00 91.88 114 VAL A CA 1
ATOM 947 C C . VAL A 1 114 ? -11.814 6.430 19.905 1.00 91.88 114 VAL A C 1
ATOM 949 O O . VAL A 1 114 ? -11.049 7.341 19.586 1.00 91.88 114 VAL A O 1
ATOM 952 N N . ALA A 1 115 ? -11.891 5.965 21.155 1.00 90.44 115 ALA A N 1
ATOM 953 C CA . ALA A 1 115 ? -11.065 6.469 22.251 1.00 90.44 115 ALA A CA 1
ATOM 954 C C . ALA A 1 115 ? -9.580 6.144 22.032 1.00 90.44 115 ALA A C 1
ATOM 956 O O . ALA A 1 115 ? -8.737 7.035 22.137 1.00 90.44 115 ALA A O 1
ATOM 957 N N . ILE A 1 116 ? -9.277 4.912 21.611 1.00 91.62 116 ILE A N 1
ATOM 958 C CA . ILE A 1 116 ? -7.917 4.486 21.247 1.00 91.62 116 ILE A CA 1
ATOM 959 C C . ILE A 1 116 ? -7.372 5.365 20.113 1.00 91.62 116 ILE A C 1
ATOM 961 O O . ILE A 1 116 ? -6.269 5.903 20.212 1.00 91.62 116 ILE A O 1
ATOM 965 N N . GLY A 1 117 ? -8.164 5.594 19.060 1.00 90.69 117 GLY A N 1
ATOM 966 C CA . GLY A 1 117 ? -7.771 6.467 17.952 1.00 90.69 117 GLY A CA 1
ATOM 967 C C . GLY A 1 117 ? -7.426 7.888 18.407 1.00 90.69 117 GLY A C 1
ATOM 968 O O . GLY A 1 117 ? -6.397 8.435 18.008 1.00 90.69 117 GLY A O 1
ATOM 969 N N . LYS A 1 118 ? -8.226 8.466 19.313 1.00 93.00 118 LYS A N 1
ATOM 970 C CA . LYS A 1 118 ? -7.940 9.783 19.903 1.00 93.00 118 LYS A CA 1
ATOM 971 C C . LYS A 1 118 ? -6.646 9.783 20.720 1.00 93.00 118 LYS A C 1
ATOM 973 O O . LYS A 1 118 ? -5.848 10.704 20.561 1.00 93.00 118 LYS A O 1
ATOM 978 N N . MET A 1 119 ? -6.412 8.752 21.532 1.00 92.00 119 MET A N 1
ATOM 979 C CA . MET A 1 119 ? -5.215 8.636 22.373 1.00 92.00 119 MET A CA 1
ATOM 980 C C . MET A 1 119 ? -3.927 8.581 21.541 1.00 92.00 119 MET A C 1
ATOM 982 O O . MET A 1 119 ? -2.968 9.295 21.826 1.00 92.00 119 MET A O 1
ATOM 986 N N . PHE A 1 120 ? -3.933 7.807 20.454 1.00 90.00 120 PHE A N 1
ATOM 987 C CA . PHE A 1 120 ? -2.774 7.657 19.567 1.00 90.00 120 PHE A CA 1
ATOM 988 C C . PHE A 1 120 ? -2.752 8.642 18.387 1.00 90.00 120 PHE A C 1
ATOM 990 O O . PHE A 1 120 ? -1.878 8.536 17.527 1.00 90.00 120 PHE A O 1
ATOM 997 N N . LYS A 1 121 ? -3.684 9.605 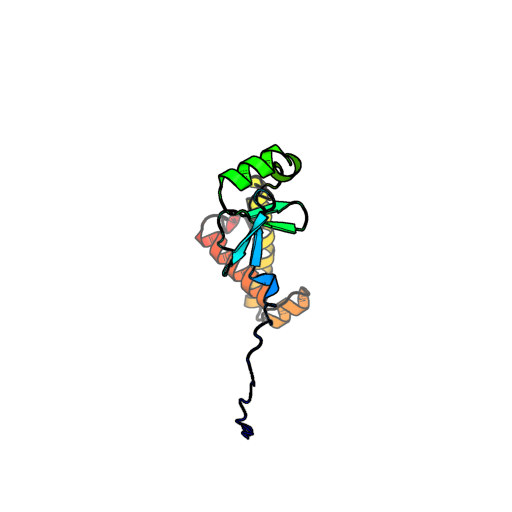18.330 1.00 92.19 121 LYS A N 1
ATOM 998 C CA . LYS A 1 121 ? -3.835 10.581 17.2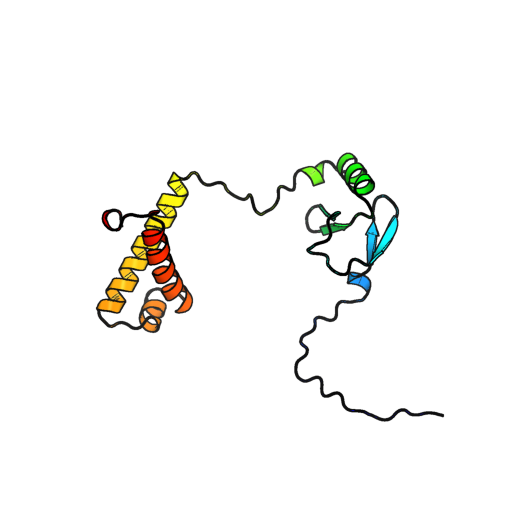30 1.00 92.19 121 LYS A CA 1
ATOM 999 C C . LYS A 1 121 ? -3.938 9.925 15.843 1.00 92.19 121 LYS A C 1
ATOM 1001 O O . LYS A 1 121 ? -3.376 10.414 14.863 1.00 92.19 121 LYS A O 1
ATOM 1006 N N . ILE A 1 122 ? -4.668 8.815 15.755 1.00 90.94 122 ILE A N 1
ATOM 1007 C CA . ILE A 1 122 ? -4.922 8.067 14.518 1.00 90.94 122 ILE A CA 1
ATOM 1008 C C . ILE A 1 122 ? -6.421 7.878 14.283 1.00 90.94 122 ILE A C 1
ATOM 1010 O O . ILE A 1 122 ? -7.243 7.983 15.190 1.00 90.94 122 ILE A O 1
ATOM 1014 N N . THR A 1 123 ? -6.800 7.600 13.037 1.00 91.88 123 THR A N 1
ATOM 1015 C CA . THR A 1 123 ? -8.206 7.364 12.693 1.00 91.88 123 THR A CA 1
ATOM 1016 C C . THR A 1 123 ? -8.682 6.014 13.226 1.00 91.88 123 THR A C 1
ATOM 1018 O O . THR A 1 123 ? -7.915 5.055 13.302 1.00 91.88 123 THR A O 1
ATOM 1021 N N . THR A 1 124 ? -9.978 5.895 13.519 1.00 90.00 124 THR A N 1
ATOM 1022 C CA . THR A 1 124 ? -10.599 4.627 13.943 1.00 90.00 124 THR A CA 1
ATOM 1023 C C . THR A 1 124 ? -10.366 3.507 12.923 1.00 90.00 124 THR A C 1
ATOM 1025 O O . THR A 1 124 ? -10.079 2.373 13.291 1.00 90.00 124 THR A O 1
ATOM 1028 N N . SER A 1 125 ? -10.392 3.837 11.625 1.00 91.19 125 SER A N 1
ATOM 1029 C CA . SER A 1 125 ? -10.071 2.882 10.555 1.00 91.19 125 SER A CA 1
ATOM 1030 C C . SER A 1 125 ? -8.622 2.391 10.625 1.00 91.19 125 SER A C 1
ATOM 1032 O O . SER A 1 125 ? -8.367 1.223 10.345 1.00 91.19 125 SER A O 1
ATOM 1034 N N . ALA A 1 126 ? -7.670 3.248 11.010 1.00 89.00 126 ALA A N 1
ATOM 1035 C CA . ALA A 1 126 ? -6.279 2.838 11.175 1.00 89.00 126 ALA A CA 1
ATOM 1036 C C . ALA A 1 126 ? -6.098 1.876 12.359 1.00 89.00 126 ALA A C 1
ATOM 1038 O O . ALA A 1 126 ? -5.310 0.941 12.240 1.00 89.00 126 ALA A O 1
ATOM 1039 N N . VAL A 1 127 ? -6.850 2.068 13.452 1.00 89.56 127 VAL A N 1
ATOM 1040 C CA . VAL A 1 127 ? -6.872 1.140 14.598 1.00 89.56 127 VAL A CA 1
ATOM 1041 C C . VAL A 1 127 ? -7.395 -0.229 14.160 1.00 89.56 127 VAL A C 1
ATOM 1043 O O . VAL A 1 127 ? -6.688 -1.219 14.317 1.00 89.56 127 VAL A O 1
ATOM 1046 N N . ASN A 1 128 ? -8.573 -0.281 13.528 1.00 90.94 128 ASN A N 1
ATOM 1047 C CA . ASN A 1 128 ? -9.168 -1.544 13.071 1.00 90.94 128 ASN A CA 1
ATOM 1048 C C . ASN A 1 128 ? -8.247 -2.286 12.097 1.00 90.94 128 ASN A C 1
ATOM 1050 O O . ASN A 1 128 ? -7.946 -3.455 12.305 1.00 90.94 128 ASN A O 1
ATOM 1054 N N . LYS A 1 129 ? -7.694 -1.580 11.102 1.00 91.25 129 LYS A N 1
ATOM 1055 C CA . LYS A 1 129 ? -6.751 -2.173 10.142 1.00 91.25 129 LYS A CA 1
ATOM 1056 C C . LYS A 1 129 ? -5.472 -2.692 10.792 1.00 91.25 129 LYS A C 1
ATOM 1058 O O . LYS A 1 129 ? -4.860 -3.611 10.257 1.00 91.25 129 LYS A O 1
ATOM 1063 N N . ALA A 1 130 ? -5.005 -2.075 11.878 1.00 89.44 130 ALA A N 1
ATOM 1064 C CA . ALA A 1 130 ? -3.826 -2.557 12.590 1.00 89.44 130 ALA A CA 1
ATOM 1065 C C . ALA A 1 130 ? -4.116 -3.881 13.310 1.00 89.44 130 ALA A C 1
ATOM 1067 O O . ALA A 1 130 ? -3.278 -4.777 13.276 1.00 89.44 130 ALA A O 1
ATOM 1068 N N . ILE A 1 131 ? -5.306 -4.003 13.902 1.00 89.31 131 ILE A N 1
ATOM 1069 C CA . ILE A 1 131 ? -5.768 -5.213 14.590 1.00 89.31 131 ILE A CA 1
ATOM 1070 C C . ILE A 1 131 ? -6.044 -6.340 13.584 1.00 89.31 131 ILE A C 1
ATOM 1072 O O . ILE A 1 131 ? -5.533 -7.441 13.752 1.00 89.31 131 ILE A O 1
ATOM 1076 N N . GLU A 1 132 ? -6.769 -6.060 12.498 1.00 90.25 132 GLU A N 1
ATOM 1077 C CA . GLU A 1 132 ? -7.041 -7.031 11.424 1.00 90.25 132 GLU A CA 1
ATOM 1078 C C . GLU A 1 132 ? -5.741 -7.607 10.851 1.00 90.25 132 GLU A C 1
ATOM 1080 O O . GLU A 1 132 ? -5.555 -8.821 10.814 1.00 90.25 132 GLU A O 1
ATOM 1085 N N . ARG A 1 133 ? -4.789 -6.735 10.494 1.00 86.38 133 ARG A N 1
ATOM 1086 C CA . ARG A 1 133 ? -3.487 -7.161 9.960 1.00 86.38 133 ARG A CA 1
ATOM 1087 C C . ARG A 1 133 ? -2.677 -7.996 10.939 1.00 86.38 133 ARG A C 1
ATOM 1089 O O . ARG A 1 133 ? -1.911 -8.844 10.504 1.00 86.38 133 ARG A O 1
ATOM 1096 N N . TYR A 1 134 ? -2.811 -7.746 12.239 1.00 88.00 134 TYR A N 1
ATOM 1097 C CA . TYR A 1 134 ? -2.133 -8.545 13.252 1.00 88.00 134 TYR A CA 1
ATOM 1098 C C . TYR A 1 134 ? -2.638 -9.992 13.249 1.00 88.00 134 TYR A C 1
ATOM 1100 O O . TYR A 1 134 ? -1.825 -10.914 13.206 1.00 88.00 134 TYR A O 1
ATOM 1108 N N . PHE A 1 135 ? -3.957 -10.195 13.192 1.00 86.69 135 PHE A N 1
ATOM 1109 C CA . PHE A 1 135 ? -4.535 -11.534 13.067 1.00 86.69 135 PHE A CA 1
ATOM 1110 C C . PHE A 1 135 ? -4.205 -12.192 11.721 1.00 86.69 135 PHE A C 1
ATOM 1112 O O . PHE A 1 135 ? -3.891 -13.380 11.691 1.00 86.69 135 PHE A O 1
ATOM 1119 N N . GLU A 1 136 ? -4.203 -11.434 10.620 1.00 86.69 136 GLU A N 1
ATOM 1120 C CA . GLU A 1 136 ? -3.770 -11.938 9.308 1.00 86.69 136 GLU A CA 1
ATOM 1121 C C . GLU A 1 136 ? -2.300 -12.387 9.317 1.00 86.69 136 GLU A C 1
ATOM 1123 O O . GLU A 1 136 ? -1.974 -13.449 8.789 1.00 86.69 136 GLU A O 1
ATOM 1128 N N . ASP A 1 137 ? -1.399 -11.605 9.920 1.00 82.19 137 ASP A N 1
ATOM 1129 C CA . ASP A 1 137 ? 0.029 -11.929 9.972 1.00 82.19 137 ASP A CA 1
ATOM 1130 C C . ASP A 1 137 ? 0.312 -13.163 10.854 1.00 82.19 137 ASP A C 1
ATOM 1132 O O . ASP A 1 137 ? 1.205 -13.948 10.518 1.00 82.19 137 ASP A O 1
ATOM 1136 N N . ILE A 1 138 ? -0.471 -13.376 11.921 1.00 84.19 138 ILE A N 1
ATOM 1137 C CA . ILE A 1 138 ? -0.438 -14.611 12.727 1.00 84.19 138 ILE A CA 1
ATOM 1138 C C . ILE A 1 138 ? -0.975 -15.797 11.923 1.00 84.19 138 ILE A C 1
ATOM 1140 O O . ILE A 1 138 ? -0.313 -16.831 11.845 1.00 84.19 138 ILE A O 1
ATOM 1144 N N . ALA A 1 139 ? -2.138 -15.651 11.280 1.00 84.50 139 ALA A N 1
ATOM 1145 C CA . ALA A 1 139 ? -2.763 -16.720 10.498 1.00 84.50 139 ALA A CA 1
ATOM 1146 C C . ALA A 1 139 ? -1.883 -17.178 9.322 1.00 84.50 139 ALA A C 1
ATOM 1148 O O . ALA A 1 139 ? -1.843 -18.359 8.988 1.00 84.50 139 ALA A O 1
ATOM 1149 N N . LEU A 1 140 ? -1.141 -16.249 8.715 1.00 81.44 140 LEU A N 1
ATOM 1150 C CA . LEU A 1 140 ? -0.181 -16.530 7.645 1.00 81.44 140 LEU A CA 1
ATOM 1151 C C . LEU A 1 140 ? 1.172 -17.056 8.158 1.00 81.44 140 LEU A C 1
ATOM 1153 O O . LEU A 1 140 ? 2.078 -17.265 7.351 1.00 81.44 140 LEU A O 1
ATOM 1157 N N . GLY A 1 141 ? 1.346 -17.228 9.474 1.00 79.75 141 GLY A N 1
ATOM 1158 C CA . GLY A 1 141 ? 2.580 -17.728 10.087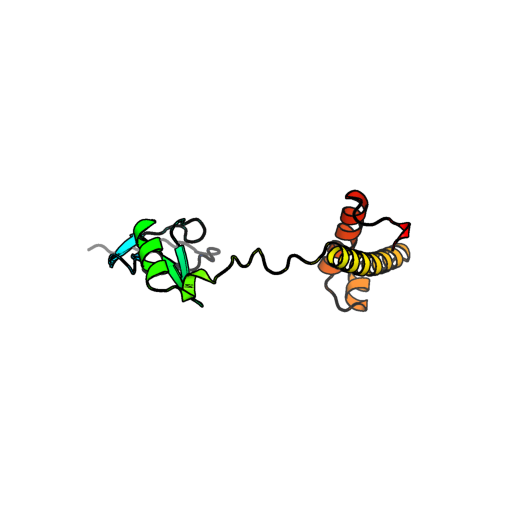 1.00 79.75 141 GLY A CA 1
ATOM 1159 C C . GLY A 1 141 ? 3.784 -16.795 9.929 1.00 79.75 141 GLY A C 1
ATOM 1160 O O . GLY A 1 141 ? 4.926 -17.220 10.103 1.00 79.75 141 GLY A O 1
ATOM 1161 N N . LYS A 1 142 ? 3.557 -15.522 9.581 1.00 76.38 142 LYS A N 1
ATOM 1162 C CA . LYS A 1 142 ? 4.630 -14.534 9.377 1.00 76.38 142 LYS A CA 1
ATOM 1163 C C . LYS A 1 142 ? 5.228 -14.056 10.695 1.00 76.38 142 LYS A C 1
ATOM 1165 O O . LYS A 1 142 ? 6.355 -13.561 10.715 1.00 76.38 142 LYS A O 1
ATOM 1170 N N . ILE A 1 143 ? 4.452 -14.161 11.769 1.00 77.75 143 ILE A N 1
ATOM 1171 C CA . ILE A 1 143 ? 4.815 -13.752 13.118 1.00 77.75 143 ILE A CA 1
ATOM 1172 C C . ILE A 1 143 ? 4.281 -14.810 14.084 1.00 77.75 143 ILE A C 1
ATOM 1174 O O . ILE A 1 143 ? 3.116 -15.192 13.982 1.00 77.75 143 ILE A O 1
ATOM 1178 N N . LYS A 1 144 ? 5.107 -15.274 15.024 1.00 77.31 144 LYS A N 1
ATOM 1179 C CA . LYS A 1 144 ? 4.632 -16.106 16.138 1.00 77.31 144 LYS A CA 1
ATOM 1180 C C . LYS A 1 144 ? 4.144 -15.212 17.276 1.00 77.31 144 LYS A C 1
ATOM 1182 O O . LYS A 1 144 ? 4.756 -14.182 17.548 1.00 77.31 144 LYS A O 1
ATOM 1187 N N . GLU A 1 145 ? 3.076 -15.602 17.969 1.00 69.00 145 GLU A N 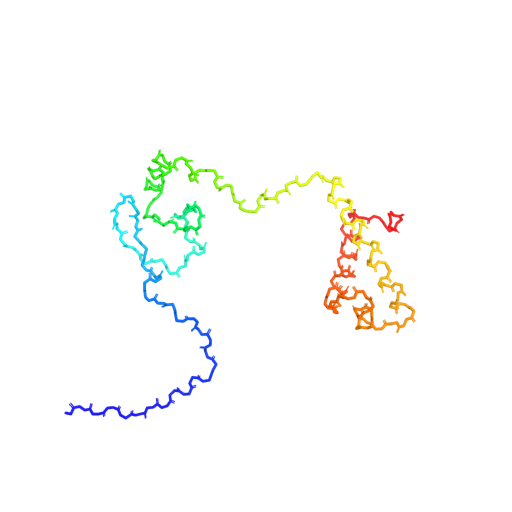1
ATOM 1188 C CA . GLU A 1 145 ? 2.534 -14.818 19.095 1.00 69.00 145 GLU A CA 1
ATOM 1189 C C . GLU A 1 145 ? 3.566 -14.559 20.205 1.00 69.00 145 GLU A C 1
ATOM 1191 O O . GLU A 1 145 ? 3.510 -13.508 20.849 1.00 69.00 145 GLU A O 1
ATOM 1196 N N . GLU A 1 146 ? 4.528 -15.474 20.358 1.00 69.44 146 GLU A N 1
ATOM 1197 C CA . GLU A 1 146 ? 5.656 -15.424 21.297 1.00 69.44 146 GLU A CA 1
ATOM 1198 C C . GLU A 1 146 ? 6.733 -14.386 20.921 1.00 69.44 146 GLU A C 1
ATOM 1200 O O . GLU A 1 146 ? 7.496 -13.956 21.780 1.00 69.44 146 GLU A O 1
ATOM 1205 N N . GLU A 1 147 ? 6.813 -13.965 19.651 1.00 62.47 147 GLU A N 1
ATOM 1206 C CA . GLU A 1 147 ? 7.838 -13.027 19.154 1.00 62.47 147 GLU A CA 1
ATOM 1207 C C . GLU A 1 147 ? 7.447 -11.541 19.315 1.00 62.47 147 GLU A C 1
ATOM 1209 O O . GLU A 1 147 ? 8.241 -10.659 18.971 1.00 62.47 147 GLU A O 1
ATOM 1214 N N . VAL A 1 148 ? 6.226 -11.244 19.785 1.00 60.94 148 VAL A N 1
ATOM 1215 C CA . VAL A 1 148 ? 5.632 -9.887 19.786 1.00 60.94 148 VAL A CA 1
ATOM 1216 C C . VAL A 1 148 ? 5.403 -9.345 21.182 1.00 60.94 148 VAL A C 1
ATOM 1218 O O . VAL A 1 148 ? 4.767 -10.059 21.985 1.00 60.94 148 VAL A O 1
#

pLDDT: mean 74.08, std 18.16, range [32.84, 93.56]